Protein AF-A0A8S1IUC6-F1 (afdb_monomer)

Sequence (79 aa):
MWLT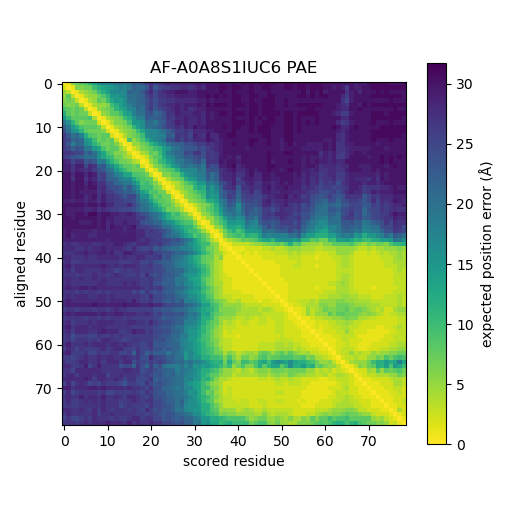TGTRGLAGLLSKRPAFGAAALVLIRPLGSFASHTQGEKEVENKLRASLSVARLCVSDVSGGCGTMYHVDVAAEEF

Secondary structure (DSSP, 8-state):
------------------------------S-------HHHHHHHHHHHHHS-EEEEEEEE--BTTB--EEEEEEETT-

Mean predicted aligned error: 17.34 Å

Radius of gyration: 31.23 Å; Cα contacts (8 Å, |Δi|>4): 53; chains: 1; bounding box: 43×33×85 Å

Organism: NCBI:txid121088

pLDDT: mean 73.03, std 18.93, range [38.31, 94.44]

Nearest PDB structures (foldseek):
  2kdn-assembly1_A  TM=6.925E-01  e=2.837E-01  Plasmodium falciparum 3D7
  6kgx-assembly1_b4  TM=3.228E-01  e=8.975E+00  Porphyridium purpureum

InterPro domains:
  IPR036065 BolA-like superfamily [G3DSA:3.30.300.90] (35-79)
  IPR036065 BolA-like superfamily [SSF82657] (33-79)
  IPR052275 Mitochondrial Fe-S cluster assembly factor [PTHR46188] (33-79)

Solvent-accessible surface area (backbone atoms only — not comparable to full-atom values): 5685 Å² total; per-residue (Å²): 142,81,85,86,88,86,82,89,82,83,86,86,82,88,77,87,75,91,73,94,75,80,79,76,76,73,75,75,71,76,91,64,80,73,86,65,80,45,74,65,40,51,53,53,48,53,53,48,58,74,76,38,83,57,81,43,77,47,63,43,80,65,52,54,102,90,49,90,42,69,50,73,52,79,41,42,90,92,115

Structure (mmCIF, N/CA/C/O backbone):
data_AF-A0A8S1IUC6-F1
#
_entry.id   AF-A0A8S1IUC6-F1
#
loop_
_atom_site.group_PDB
_atom_site.id
_atom_site.type_symbol
_atom_site.label_atom_id
_atom_site.label_alt_id
_atom_site.label_comp_id
_atom_site.label_asym_id
_atom_site.label_entity_id
_atom_site.label_seq_id
_atom_site.pdbx_PDB_ins_code
_atom_site.Cartn_x
_atom_site.Cartn_y
_atom_site.Cartn_z
_atom_site.occupancy
_atom_site.B_iso_or_equiv
_atom_site.auth_seq_id
_atom_site.auth_comp_id
_atom_site.auth_asym_id
_atom_site.auth_atom_id
_atom_site.pdbx_PDB_model_num
ATOM 1 N N . MET A 1 1 ? -33.326 14.175 -69.042 1.00 38.31 1 MET A N 1
ATOM 2 C CA . MET A 1 1 ? -32.928 13.366 -70.212 1.00 38.31 1 MET A CA 1
ATOM 3 C C . MET A 1 1 ? -31.437 13.069 -70.067 1.00 38.31 1 MET A C 1
ATOM 5 O O . MET A 1 1 ? -30.630 13.932 -70.371 1.00 38.31 1 MET A O 1
ATOM 9 N N . TRP A 1 2 ? -31.073 11.939 -69.457 1.00 42.59 2 TRP A N 1
ATOM 10 C CA . TRP A 1 2 ? -29.682 11.473 -69.350 1.00 42.59 2 TRP A CA 1
ATOM 11 C C . TRP A 1 2 ? -29.612 10.119 -70.054 1.00 42.59 2 TRP A C 1
ATOM 13 O O . TRP A 1 2 ? -30.421 9.237 -69.768 1.00 42.59 2 TRP A O 1
ATOM 23 N N . LEU A 1 3 ? -28.721 10.019 -71.040 1.00 45.75 3 LEU A N 1
ATOM 24 C CA . LEU A 1 3 ? -28.531 8.844 -71.883 1.00 45.75 3 LEU A CA 1
ATOM 25 C C . LEU A 1 3 ? -27.751 7.756 -71.138 1.00 45.75 3 LEU A C 1
ATOM 27 O O . LEU A 1 3 ? -26.789 8.027 -70.424 1.00 45.75 3 LEU A O 1
ATOM 31 N N . THR A 1 4 ? -28.182 6.518 -71.350 1.00 63.81 4 THR A N 1
ATOM 32 C CA . THR A 1 4 ? -27.473 5.281 -71.016 1.00 63.81 4 THR A CA 1
ATOM 33 C C . THR A 1 4 ? -26.268 5.089 -71.947 1.00 63.81 4 THR A C 1
ATOM 35 O O . THR A 1 4 ? -26.259 5.666 -73.034 1.00 63.81 4 THR A O 1
ATOM 38 N N . THR A 1 5 ? -25.316 4.214 -71.580 1.00 51.38 5 THR A N 1
ATOM 39 C CA . THR A 1 5 ? -24.746 3.094 -72.390 1.00 51.38 5 THR A CA 1
ATOM 40 C C . THR A 1 5 ? -23.262 2.824 -72.065 1.00 51.38 5 THR A C 1
ATOM 42 O O . THR A 1 5 ? -22.462 3.752 -72.041 1.00 51.38 5 THR A O 1
ATOM 45 N N . GLY A 1 6 ? -22.896 1.539 -71.904 1.00 46.31 6 GLY A N 1
ATOM 46 C CA . GLY A 1 6 ? -21.534 1.011 -72.144 1.00 46.31 6 GLY A CA 1
ATOM 47 C C . GLY A 1 6 ? -20.935 0.184 -70.990 1.00 46.31 6 GLY A C 1
ATOM 48 O O . GLY A 1 6 ? -20.226 0.732 -70.162 1.00 46.31 6 GLY A O 1
ATOM 49 N N . THR A 1 7 ? -21.373 -1.050 -70.702 1.00 52.31 7 THR A N 1
ATOM 50 C CA . THR A 1 7 ? -20.952 -2.373 -71.246 1.00 52.31 7 THR A CA 1
ATOM 51 C C . THR A 1 7 ? -19.486 -2.802 -71.040 1.00 52.31 7 THR A C 1
ATOM 53 O O . THR A 1 7 ? -18.622 -2.285 -71.730 1.00 52.31 7 THR A O 1
ATOM 56 N N . ARG A 1 8 ? -19.317 -3.883 -70.239 1.00 49.62 8 ARG A N 1
ATOM 57 C CA . ARG A 1 8 ? -18.406 -5.063 -70.376 1.00 49.62 8 ARG A CA 1
ATOM 58 C C . ARG A 1 8 ? -16.892 -4.773 -70.478 1.00 49.62 8 ARG A C 1
ATOM 60 O O . ARG A 1 8 ? -16.474 -3.977 -71.290 1.00 49.62 8 ARG A O 1
ATOM 67 N N . GLY A 1 9 ? -15.964 -5.434 -69.791 1.00 42.59 9 GLY A N 1
ATOM 68 C CA . GLY A 1 9 ? -15.899 -6.722 -69.100 1.00 42.59 9 GLY A CA 1
ATOM 69 C C . GLY A 1 9 ? -14.415 -7.161 -69.054 1.00 42.59 9 GLY A C 1
ATOM 70 O O . GLY A 1 9 ? -13.570 -6.474 -69.617 1.00 42.59 9 GLY A O 1
ATOM 71 N N . LEU A 1 10 ? -14.153 -8.334 -68.459 1.00 56.06 10 LEU A N 1
ATOM 72 C CA . LEU A 1 10 ? -12.872 -9.075 -68.355 1.00 56.06 10 LEU A CA 1
ATOM 73 C C . LEU A 1 10 ? -11.987 -8.655 -67.163 1.00 56.06 10 LEU A C 1
ATOM 75 O O . LEU A 1 10 ? -11.339 -7.622 -67.172 1.00 56.06 10 LEU A O 1
ATOM 79 N N . ALA A 1 11 ? -12.077 -9.327 -66.014 1.00 45.38 11 ALA A N 1
ATOM 80 C CA . ALA A 1 11 ? -11.618 -10.693 -65.727 1.00 45.38 11 ALA A CA 1
ATOM 81 C C . ALA A 1 11 ? -10.090 -10.848 -65.781 1.00 45.38 11 ALA A C 1
ATOM 83 O O . ALA A 1 11 ? -9.479 -10.766 -66.839 1.00 45.38 11 ALA A O 1
ATOM 84 N N . GLY A 1 12 ? -9.528 -11.216 -64.627 1.00 42.81 12 GLY A N 1
ATOM 85 C CA . GLY A 1 12 ? -8.341 -12.058 -64.570 1.00 42.81 12 GLY A CA 1
ATOM 86 C C . GLY A 1 12 ? -7.064 -11.363 -64.131 1.00 42.81 12 GLY A C 1
ATOM 87 O O . GLY A 1 12 ? -6.253 -10.997 -64.963 1.00 42.81 12 GLY A O 1
ATOM 88 N N . LEU A 1 13 ? -6.814 -11.333 -62.822 1.00 52.53 13 LEU A N 1
ATOM 89 C CA . LEU A 1 13 ? -5.490 -11.689 -62.303 1.00 52.53 13 LEU A CA 1
ATOM 90 C C . LEU A 1 13 ? -5.625 -12.115 -60.840 1.00 52.53 13 LEU A C 1
ATOM 92 O O . LEU A 1 13 ? -5.292 -11.411 -59.890 1.00 52.53 13 LEU A O 1
ATOM 96 N N . LEU A 1 14 ? -6.179 -13.321 -60.692 1.00 57.97 14 LEU A N 1
ATOM 97 C CA . LEU A 1 14 ? -6.198 -14.099 -59.462 1.00 57.97 14 LEU A CA 1
ATOM 98 C C . LEU A 1 14 ? -4.748 -14.505 -59.138 1.00 57.97 14 LEU A C 1
ATOM 100 O O . LEU A 1 14 ? -4.284 -15.592 -59.481 1.00 57.97 14 LEU A O 1
ATOM 104 N N . SER A 1 15 ? -4.000 -13.582 -58.536 1.00 48.34 15 SER A N 1
ATOM 105 C CA . SER A 1 15 ? -2.638 -13.830 -58.074 1.00 48.34 15 SER A CA 1
ATOM 106 C C . SER A 1 15 ? -2.693 -14.663 -56.798 1.00 48.34 15 SER A C 1
ATOM 108 O O . SER A 1 15 ? -2.902 -14.165 -55.692 1.00 48.34 15 SER A O 1
ATOM 110 N N . LYS A 1 16 ? -2.545 -15.975 -56.988 1.00 54.56 16 LYS A N 1
ATOM 111 C CA . LYS A 1 16 ? -2.263 -16.954 -55.943 1.00 54.56 16 LYS A CA 1
ATOM 112 C C . LYS A 1 16 ? -1.020 -16.523 -55.159 1.00 54.56 16 LYS A C 1
ATOM 114 O O . LYS A 1 16 ? 0.091 -16.598 -55.677 1.00 54.56 16 LYS A O 1
ATOM 119 N N . ARG A 1 17 ? -1.189 -16.177 -53.885 1.00 53.47 17 ARG A N 1
ATOM 120 C CA . ARG A 1 17 ? -0.117 -16.287 -52.888 1.00 53.47 17 ARG A CA 1
ATOM 121 C C . ARG A 1 17 ? -0.653 -16.992 -51.646 1.00 53.47 17 ARG A C 1
ATOM 123 O O . ARG A 1 17 ? -1.329 -16.356 -50.842 1.00 53.47 17 ARG A O 1
ATOM 130 N N . PRO A 1 18 ? -0.381 -18.295 -51.478 1.00 49.09 18 PRO A N 1
ATOM 131 C CA . PRO A 1 18 ? -0.470 -18.921 -50.179 1.00 49.09 18 PRO A CA 1
ATOM 132 C C . PRO A 1 18 ? 0.817 -18.595 -49.420 1.00 49.09 18 PRO A C 1
ATOM 134 O O . PRO A 1 18 ? 1.916 -18.846 -49.906 1.00 49.09 18 PRO A O 1
ATOM 137 N N . ALA A 1 19 ? 0.683 -18.043 -48.226 1.00 56.72 19 ALA A N 1
ATOM 138 C CA . ALA A 1 19 ? 1.710 -18.153 -47.205 1.00 56.72 19 ALA A CA 1
ATOM 139 C C . ALA A 1 19 ? 1.007 -18.060 -45.853 1.00 56.72 19 ALA A C 1
ATOM 141 O O . ALA A 1 19 ? 0.856 -16.990 -45.268 1.00 56.72 19 ALA A O 1
ATOM 142 N N . PHE A 1 20 ? 0.529 -19.216 -45.392 1.00 54.22 20 PHE A N 1
ATOM 143 C CA . PHE A 1 20 ? 0.407 -19.482 -43.966 1.00 54.22 20 PHE A CA 1
ATOM 144 C C . PHE A 1 20 ? 1.742 -19.109 -43.320 1.00 54.22 20 PHE A C 1
ATOM 146 O O . PHE A 1 20 ? 2.762 -19.715 -43.638 1.00 54.22 20 PHE A O 1
ATOM 153 N N . GLY A 1 21 ? 1.757 -18.076 -42.484 1.00 53.12 21 GLY A N 1
ATOM 154 C CA . GLY A 1 21 ? 3.0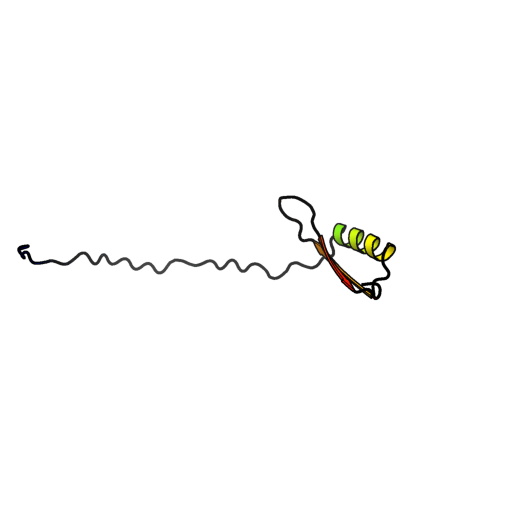21 -17.617 -41.920 1.00 53.12 21 GLY A CA 1
ATOM 155 C C . GLY A 1 21 ? 2.970 -16.314 -41.143 1.00 53.12 21 GLY A C 1
ATOM 156 O O . GLY A 1 21 ? 3.969 -15.611 -41.104 1.00 53.12 21 GLY A O 1
ATOM 157 N N . ALA A 1 22 ? 1.850 -15.978 -40.507 1.00 54.03 22 ALA A N 1
ATOM 158 C CA . ALA A 1 22 ? 1.912 -15.118 -39.335 1.00 54.03 22 ALA A CA 1
ATOM 159 C C . ALA A 1 22 ? 1.849 -16.047 -38.126 1.00 54.03 22 ALA A C 1
ATOM 161 O O . ALA A 1 22 ? 0.776 -16.333 -37.598 1.00 54.03 22 ALA A O 1
ATOM 162 N N . ALA A 1 23 ? 3.011 -16.571 -37.728 1.00 56.16 23 ALA A N 1
ATOM 163 C CA . ALA A 1 23 ? 3.199 -17.024 -36.363 1.00 56.16 23 ALA A CA 1
ATOM 164 C C . ALA A 1 23 ? 2.986 -15.788 -35.484 1.00 56.16 23 ALA A C 1
ATOM 166 O O . ALA A 1 23 ? 3.909 -15.015 -35.234 1.00 56.16 23 ALA A O 1
ATOM 167 N N . ALA A 1 24 ? 1.730 -15.554 -35.101 1.00 55.25 24 ALA A N 1
ATOM 168 C CA . ALA A 1 24 ? 1.389 -14.675 -34.007 1.00 55.25 24 ALA A CA 1
ATOM 169 C C . ALA A 1 24 ? 2.043 -15.309 -32.785 1.00 55.25 24 ALA A C 1
ATOM 171 O O . ALA A 1 24 ? 1.503 -16.224 -32.165 1.00 55.25 24 ALA A O 1
ATOM 172 N N . LEU A 1 25 ? 3.276 -14.883 -32.523 1.00 54.56 25 LEU A N 1
ATOM 173 C CA . LEU A 1 25 ? 3.993 -15.164 -31.302 1.00 54.56 25 LEU A CA 1
ATOM 174 C C . LEU A 1 25 ? 3.187 -14.435 -30.231 1.00 54.56 25 LEU A C 1
ATOM 176 O O . LEU A 1 25 ? 3.398 -13.255 -29.956 1.00 54.56 25 LEU A O 1
ATOM 180 N N . VAL A 1 26 ? 2.155 -15.117 -29.732 1.00 57.88 26 VAL A N 1
ATOM 181 C CA . VAL A 1 26 ? 1.438 -14.738 -28.528 1.00 57.88 26 VAL A CA 1
ATOM 182 C C . VAL A 1 26 ? 2.522 -14.733 -27.474 1.00 57.88 26 VAL A C 1
ATOM 184 O O . VAL A 1 26 ? 2.937 -15.782 -26.986 1.00 57.88 26 VAL A O 1
ATOM 187 N N . LEU A 1 27 ? 3.067 -13.546 -27.215 1.00 62.44 27 LEU A N 1
ATOM 188 C CA . LEU A 1 27 ? 3.919 -13.302 -26.076 1.00 62.44 27 LEU A CA 1
ATOM 189 C C . LEU A 1 27 ? 3.038 -13.627 -24.882 1.00 62.44 27 LEU A C 1
ATOM 191 O O . LEU A 1 27 ? 2.193 -12.826 -24.480 1.00 62.44 27 LEU A O 1
ATOM 195 N N . ILE A 1 28 ? 3.181 -14.854 -24.390 1.00 62.91 28 ILE A N 1
ATOM 196 C CA . ILE A 1 28 ? 2.663 -15.289 -23.108 1.00 62.91 28 ILE A CA 1
ATOM 197 C C . ILE A 1 28 ? 3.310 -14.328 -22.118 1.00 62.91 28 ILE A C 1
ATOM 199 O O . ILE A 1 28 ? 4.460 -14.503 -21.723 1.00 62.91 28 ILE A O 1
ATOM 203 N N . ARG A 1 29 ? 2.605 -13.236 -21.803 1.00 61.03 29 ARG A N 1
ATOM 204 C CA . ARG A 1 29 ? 2.953 -12.365 -20.690 1.00 61.03 29 ARG A CA 1
ATOM 205 C C . ARG A 1 29 ? 2.914 -13.276 -19.471 1.00 61.03 29 ARG A C 1
ATOM 207 O O . ARG A 1 29 ? 1.839 -13.815 -19.198 1.00 61.03 29 ARG A O 1
ATOM 214 N N . PRO A 1 30 ? 4.041 -13.520 -18.785 1.00 57.72 30 PRO A N 1
ATOM 215 C CA . PRO A 1 30 ? 4.007 -14.352 -17.601 1.00 57.72 30 PRO A CA 1
ATOM 216 C C . PRO A 1 30 ? 3.069 -13.677 -16.596 1.00 57.72 30 PRO A C 1
ATOM 218 O O . PRO A 1 30 ? 3.338 -12.573 -16.121 1.00 57.72 30 PRO A O 1
ATOM 221 N N . LEU A 1 31 ? 1.934 -14.326 -16.318 1.00 62.03 31 LEU A N 1
ATOM 222 C CA . LEU A 1 31 ? 1.140 -14.061 -15.125 1.00 62.03 31 LEU A CA 1
ATOM 223 C C . LEU A 1 31 ? 2.005 -14.501 -13.947 1.00 62.03 31 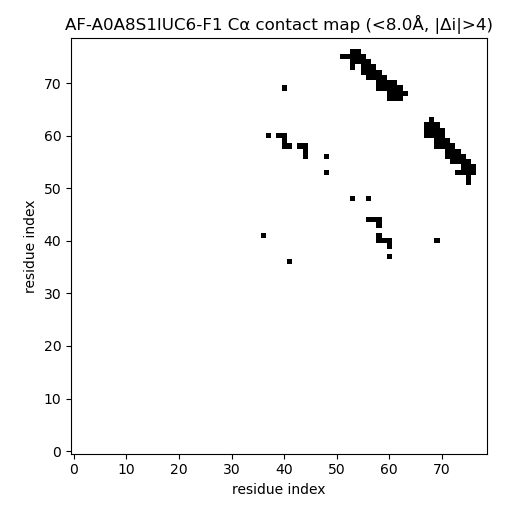LEU A C 1
ATOM 225 O O . LEU A 1 31 ? 2.055 -15.674 -13.591 1.00 62.03 31 LEU A O 1
ATOM 229 N N . GLY A 1 32 ? 2.768 -13.560 -13.419 1.00 57.38 32 GLY A N 1
ATOM 230 C CA . GLY A 1 32 ? 3.728 -13.839 -12.370 1.00 57.38 32 GLY A CA 1
ATOM 231 C C . GLY A 1 32 ? 4.452 -12.578 -11.954 1.00 57.38 32 GLY A C 1
ATOM 232 O O . GLY A 1 32 ? 5.678 -12.560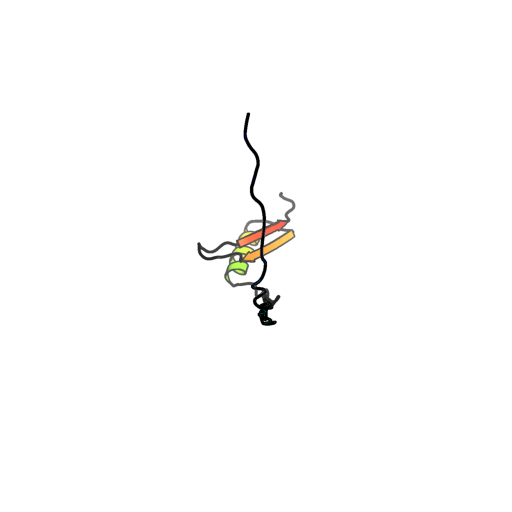 -11.934 1.00 57.38 32 GLY A O 1
ATOM 233 N N . SER A 1 33 ? 3.703 -11.519 -11.629 1.00 55.00 33 SER A N 1
ATOM 234 C CA . SER A 1 33 ? 4.238 -10.559 -10.670 1.00 55.00 33 SER A CA 1
ATOM 235 C C . SER A 1 33 ? 4.299 -11.315 -9.351 1.00 55.00 33 SER A C 1
ATOM 237 O O . SER A 1 33 ? 3.274 -11.538 -8.705 1.00 55.00 33 SER A O 1
ATOM 239 N N . PHE A 1 34 ? 5.476 -11.837 -9.010 1.00 52.91 34 PHE A N 1
ATOM 240 C CA . PHE A 1 34 ? 5.734 -12.245 -7.641 1.00 52.91 34 PHE A CA 1
ATOM 241 C C . PHE A 1 34 ? 5.442 -11.005 -6.805 1.00 52.91 34 PHE A C 1
ATOM 243 O O . PHE A 1 34 ? 6.166 -10.019 -6.924 1.00 52.91 34 PHE A O 1
ATOM 250 N N . ALA A 1 35 ? 4.364 -11.042 -6.021 1.00 58.59 35 ALA A N 1
ATOM 251 C CA . ALA A 1 35 ? 4.031 -10.030 -5.028 1.00 58.59 35 ALA A CA 1
ATOM 252 C C . ALA A 1 35 ? 5.093 -10.072 -3.917 1.00 58.59 35 ALA A C 1
ATOM 254 O O . ALA A 1 35 ? 4.858 -10.496 -2.788 1.00 58.59 35 ALA A O 1
ATOM 255 N N . SER A 1 36 ? 6.326 -9.732 -4.276 1.00 57.66 36 SER A N 1
ATOM 256 C CA . SER A 1 36 ? 7.370 -9.387 -3.343 1.00 57.66 36 SER A CA 1
ATOM 257 C C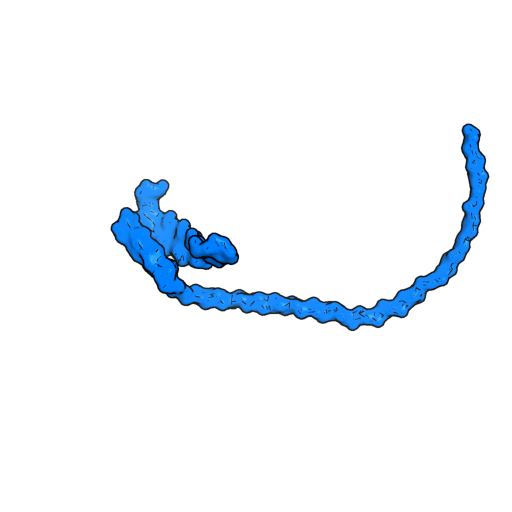 . SER A 1 36 ? 7.017 -7.979 -2.918 1.00 57.66 36 SER A C 1
ATOM 259 O O . SER A 1 36 ? 7.218 -7.060 -3.706 1.00 57.66 36 SER A O 1
ATOM 261 N N . HIS A 1 37 ? 6.418 -7.843 -1.729 1.00 62.62 37 HIS A N 1
ATOM 262 C CA .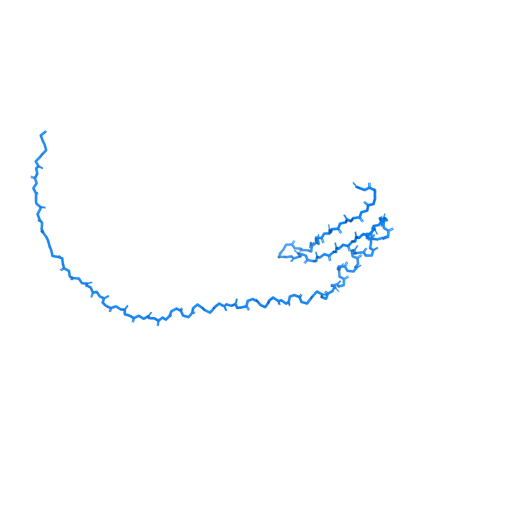 HIS A 1 37 ? 6.143 -6.535 -1.144 1.00 62.62 37 HIS A CA 1
ATOM 263 C C . HIS A 1 37 ? 7.413 -5.695 -1.266 1.00 62.62 37 HIS A C 1
ATOM 265 O O . HIS A 1 37 ? 8.420 -5.986 -0.599 1.00 62.62 37 HIS A O 1
ATOM 271 N N . THR A 1 38 ? 7.381 -4.706 -2.151 1.00 83.81 38 THR A N 1
ATOM 272 C CA . THR A 1 38 ? 8.522 -3.846 -2.400 1.00 83.81 38 THR A CA 1
ATOM 273 C C . THR A 1 38 ? 8.822 -3.091 -1.113 1.00 83.81 38 THR A C 1
ATOM 275 O O . THR A 1 38 ? 7.962 -2.895 -0.246 1.00 83.81 38 THR A O 1
ATOM 278 N N . GLN A 1 39 ? 10.075 -2.680 -0.945 1.00 88.44 39 GLN A N 1
ATOM 279 C CA . GLN A 1 39 ? 10.455 -1.898 0.227 1.00 88.44 39 GLN A CA 1
ATOM 280 C C . GLN A 1 39 ? 9.583 -0.632 0.358 1.00 88.44 39 GLN A C 1
ATOM 282 O O . GLN A 1 39 ? 9.177 -0.280 1.463 1.00 88.44 39 GLN A O 1
ATOM 287 N N . GLY A 1 40 ? 9.217 -0.018 -0.773 1.00 88.62 40 GLY A N 1
ATOM 288 C CA . GLY A 1 40 ? 8.325 1.139 -0.820 1.00 88.62 40 GLY A CA 1
ATOM 289 C C . GLY A 1 40 ? 6.902 0.837 -0.343 1.00 88.62 40 GLY A C 1
ATOM 290 O O . GLY A 1 40 ? 6.369 1.584 0.477 1.00 88.62 40 GLY A O 1
ATOM 291 N N . GLU A 1 41 ? 6.309 -0.283 -0.767 1.00 90.75 41 GLU A N 1
ATOM 292 C CA . GLU A 1 41 ? 4.974 -0.699 -0.305 1.00 90.75 41 GLU A CA 1
ATOM 293 C C . GLU A 1 41 ? 4.936 -0.876 1.217 1.00 90.75 41 GLU A C 1
ATOM 295 O O . GLU A 1 41 ? 4.015 -0.390 1.871 1.00 90.75 41 GLU A O 1
ATOM 300 N N . LYS A 1 42 ? 5.969 -1.500 1.802 1.00 92.50 42 LYS A N 1
ATOM 301 C CA . LYS A 1 42 ? 6.071 -1.692 3.260 1.00 92.50 42 LYS A CA 1
ATOM 302 C C . LYS A 1 42 ? 6.176 -0.373 4.017 1.00 92.50 42 LYS A C 1
ATOM 304 O O . LYS A 1 42 ? 5.587 -0.219 5.084 1.00 92.50 42 LYS A O 1
ATOM 309 N N . GLU A 1 43 ? 6.940 0.578 3.491 1.00 93.69 43 GLU A N 1
ATOM 310 C CA . GLU A 1 43 ? 7.089 1.893 4.115 1.00 93.69 43 GLU A CA 1
ATOM 311 C C . GLU A 1 43 ? 5.780 2.680 4.108 1.00 93.69 43 GLU A C 1
ATOM 313 O O . GLU A 1 43 ? 5.438 3.314 5.109 1.00 93.69 43 GLU A O 1
ATOM 318 N N . VAL A 1 44 ? 5.035 2.622 3.002 1.00 92.62 44 VAL A N 1
ATOM 319 C CA . VAL A 1 44 ? 3.709 3.239 2.898 1.00 92.62 44 VAL A CA 1
ATOM 320 C C . VAL A 1 44 ? 2.724 2.541 3.835 1.00 92.62 44 VAL A C 1
ATOM 322 O O . VAL A 1 44 ? 2.035 3.219 4.597 1.00 92.62 44 VAL A O 1
ATOM 325 N N . GLU A 1 45 ? 2.707 1.206 3.855 1.00 93.12 45 GLU A N 1
ATOM 326 C CA . GLU A 1 45 ? 1.831 0.428 4.734 1.00 93.12 45 GLU A CA 1
ATOM 327 C C . GLU A 1 45 ? 2.068 0.768 6.212 1.00 93.12 45 GLU A C 1
ATOM 329 O O . GLU A 1 45 ? 1.123 1.064 6.944 1.00 93.12 45 GLU A O 1
ATOM 3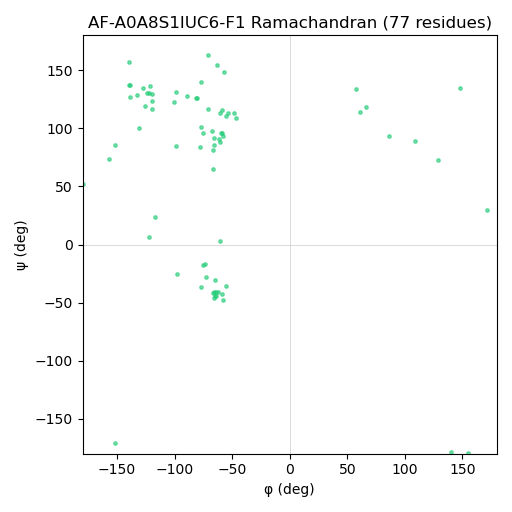34 N N . ASN A 1 46 ? 3.331 0.807 6.647 1.00 93.94 46 ASN A N 1
ATOM 335 C CA . ASN A 1 46 ? 3.686 1.126 8.030 1.00 93.94 46 ASN A CA 1
ATOM 336 C C . ASN A 1 46 ? 3.248 2.538 8.435 1.00 93.94 46 ASN A C 1
ATOM 338 O O . ASN A 1 46 ? 2.743 2.728 9.541 1.00 93.94 46 ASN A O 1
ATOM 342 N N . LYS A 1 47 ? 3.412 3.528 7.550 1.00 94.44 47 LYS A N 1
ATOM 343 C CA . LYS A 1 47 ? 2.974 4.907 7.816 1.00 94.44 47 LYS A CA 1
ATOM 344 C C . LYS A 1 47 ? 1.458 4.987 7.964 1.00 94.44 47 LYS A C 1
ATOM 346 O O . LYS A 1 47 ? 0.973 5.608 8.903 1.00 94.44 47 LYS A O 1
ATOM 351 N N . LEU A 1 48 ? 0.718 4.321 7.081 1.00 93.00 48 LEU A N 1
ATOM 352 C CA . LEU A 1 48 ? -0.742 4.316 7.126 1.00 93.00 48 LEU A CA 1
ATOM 353 C C . LEU A 1 48 ? -1.271 3.598 8.370 1.00 93.00 48 LEU A C 1
ATOM 355 O O . LEU A 1 48 ? -2.161 4.125 9.028 1.00 93.00 48 LEU A O 1
ATOM 359 N N . ARG A 1 49 ? -0.681 2.460 8.759 1.00 92.25 49 ARG A N 1
ATOM 360 C CA . ARG A 1 49 ? -1.039 1.757 10.006 1.00 92.25 49 ARG A CA 1
ATOM 361 C C . ARG A 1 49 ? -0.715 2.553 11.266 1.00 92.25 49 ARG A C 1
ATOM 363 O O . ARG A 1 49 ? -1.394 2.390 12.271 1.00 92.25 49 ARG A O 1
ATOM 370 N N . ALA A 1 50 ? 0.327 3.382 11.235 1.00 93.56 50 ALA A N 1
ATOM 371 C CA . ALA A 1 50 ? 0.675 4.234 12.368 1.00 93.56 50 ALA A CA 1
ATOM 372 C C . ALA A 1 50 ? -0.308 5.403 12.547 1.00 93.56 50 ALA A C 1
ATOM 374 O O . ALA A 1 50 ? -0.475 5.891 13.661 1.00 93.56 50 ALA A O 1
ATOM 375 N N . SER A 1 51 ? -0.932 5.865 11.461 1.00 90.94 51 SER A N 1
ATOM 376 C CA . SER A 1 51 ? -1.846 7.012 11.481 1.00 90.94 51 SER A CA 1
ATOM 377 C C . SER A 1 51 ? -3.321 6.630 11.558 1.00 90.94 51 SER A C 1
ATOM 379 O O . SER A 1 51 ? -4.115 7.438 12.025 1.00 90.94 51 SER A O 1
ATOM 381 N N . LEU A 1 52 ? -3.691 5.434 11.097 1.00 88.38 52 LEU A N 1
ATOM 382 C CA . LEU A 1 52 ? -5.077 4.991 10.977 1.00 88.38 52 LEU A CA 1
ATOM 383 C C . LEU A 1 52 ? -5.269 3.640 11.675 1.00 88.38 52 LEU A C 1
ATOM 385 O O . LEU A 1 52 ? -4.505 2.696 11.453 1.00 88.38 52 LEU A O 1
ATOM 389 N N . SER A 1 53 ? -6.338 3.506 12.462 1.00 89.62 53 SER A N 1
ATOM 390 C CA . SER A 1 53 ? -6.774 2.216 13.009 1.00 89.62 53 SER A CA 1
ATOM 391 C C . SER A 1 53 ? -7.518 1.407 11.940 1.00 89.62 53 SER A C 1
ATOM 393 O O . SER A 1 53 ? -8.744 1.443 11.840 1.00 89.62 53 SER A O 1
ATOM 395 N N . VAL A 1 54 ? -6.764 0.692 11.107 1.00 90.94 54 VAL A N 1
ATOM 396 C CA . VAL A 1 54 ? -7.288 -0.057 9.952 1.00 90.94 54 VAL A CA 1
ATOM 397 C C . VAL A 1 54 ? -7.461 -1.543 10.273 1.00 90.94 54 VAL A C 1
ATOM 399 O O . VAL A 1 54 ? -6.537 -2.198 10.758 1.00 90.94 54 VAL A O 1
ATOM 402 N N . ALA A 1 55 ? -8.628 -2.104 9.948 1.00 91.62 55 ALA A N 1
ATOM 403 C CA . ALA A 1 55 ? -8.891 -3.541 10.050 1.00 91.62 55 ALA A CA 1
ATOM 404 C C . ALA A 1 55 ? -8.243 -4.312 8.889 1.00 91.62 55 ALA A C 1
ATOM 406 O O . ALA A 1 55 ? -7.722 -5.415 9.067 1.00 91.62 55 ALA A O 1
ATOM 407 N N . ARG A 1 56 ? -8.236 -3.717 7.690 1.00 91.38 56 ARG A N 1
ATOM 408 C CA . ARG A 1 56 ? -7.534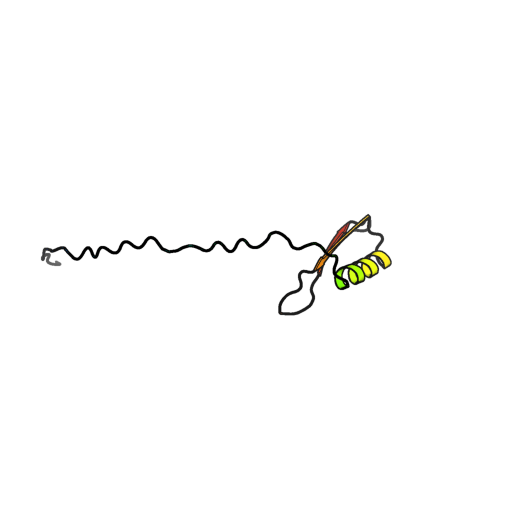 -4.240 6.514 1.00 91.38 56 ARG A CA 1
ATOM 409 C C . ARG A 1 56 ? -6.865 -3.095 5.766 1.00 91.38 56 ARG A C 1
ATOM 411 O O . ARG A 1 56 ? -7.469 -2.048 5.559 1.00 91.38 56 ARG A O 1
ATOM 418 N N . LEU A 1 57 ? -5.632 -3.334 5.337 1.00 92.31 57 LEU A N 1
ATOM 419 C CA . LEU A 1 57 ? -4.866 -2.417 4.509 1.00 92.31 57 LEU A CA 1
ATOM 420 C C . LEU A 1 57 ? -4.138 -3.225 3.438 1.00 92.31 57 LEU A C 1
ATOM 422 O O . LEU A 1 57 ? -3.449 -4.189 3.770 1.00 92.31 57 LEU A O 1
ATOM 426 N N . CYS A 1 58 ? -4.315 -2.844 2.177 1.00 92.12 58 CYS A N 1
ATOM 427 C CA . CYS A 1 58 ? -3.563 -3.384 1.053 1.00 92.12 58 CYS A CA 1
ATOM 428 C C . CYS A 1 58 ? -2.896 -2.224 0.318 1.00 92.12 58 CYS A C 1
ATOM 430 O O . CYS A 1 58 ? -3.546 -1.225 0.024 1.00 92.12 58 CYS A O 1
ATOM 432 N N . VAL A 1 59 ? -1.597 -2.350 0.057 1.00 93.06 59 VAL A N 1
ATOM 433 C CA . VAL A 1 59 ? -0.817 -1.377 -0.709 1.00 93.06 59 VAL A CA 1
ATOM 434 C C . VAL A 1 59 ? -0.218 -2.120 -1.892 1.00 93.06 59 VAL A C 1
ATOM 436 O O . VAL A 1 59 ? 0.364 -3.187 -1.715 1.00 93.06 59 VAL A O 1
ATOM 439 N N . SER A 1 60 ? -0.378 -1.577 -3.092 1.00 91.06 60 SER A N 1
ATOM 440 C CA . SER A 1 60 ? 0.189 -2.131 -4.320 1.00 91.06 60 SER A CA 1
ATOM 441 C C . SER A 1 60 ? 0.872 -1.037 -5.125 1.00 91.06 60 SER A C 1
ATOM 443 O O . SER A 1 60 ? 0.288 0.014 -5.389 1.00 91.06 60 SER A O 1
ATOM 445 N N . ASP A 1 61 ? 2.114 -1.280 -5.520 1.00 91.25 61 ASP A N 1
ATOM 446 C CA . ASP A 1 61 ? 2.889 -0.407 -6.383 1.00 91.25 61 ASP A CA 1
ATOM 447 C C . ASP A 1 61 ? 2.322 -0.461 -7.806 1.00 91.25 61 ASP A C 1
ATOM 449 O O . AS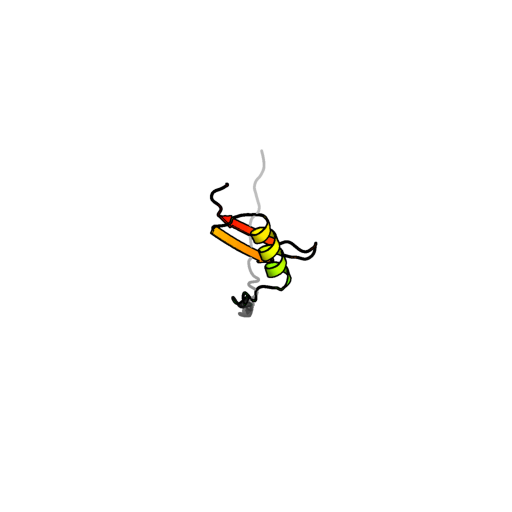P A 1 61 ? 2.306 -1.498 -8.472 1.00 91.25 61 ASP A O 1
ATOM 453 N N . VAL A 1 62 ? 1.828 0.687 -8.258 1.00 90.94 62 VAL A N 1
ATOM 454 C CA . VAL A 1 62 ? 1.323 0.915 -9.616 1.00 90.94 62 VAL A CA 1
ATOM 455 C C . VAL A 1 62 ? 2.165 1.978 -10.324 1.00 90.94 62 VAL A C 1
ATOM 457 O O . VAL A 1 62 ? 1.696 2.649 -11.246 1.00 90.94 62 VAL A O 1
ATOM 460 N N . SER A 1 63 ? 3.411 2.157 -9.871 1.00 86.69 63 SER A N 1
ATOM 461 C CA . SER A 1 63 ? 4.360 3.098 -10.448 1.00 86.69 63 SER A CA 1
ATOM 462 C C . SER A 1 63 ? 4.602 2.838 -11.936 1.00 86.69 63 SER A C 1
ATOM 464 O O . SER A 1 63 ? 4.533 1.719 -12.449 1.00 86.69 63 SER A O 1
ATOM 466 N N . GLY A 1 64 ? 4.868 3.927 -12.657 1.00 85.19 64 GLY A N 1
ATOM 467 C CA . GLY A 1 64 ? 5.067 3.926 -14.101 1.00 85.19 64 GLY A CA 1
ATOM 468 C C . GLY A 1 64 ? 5.984 5.064 -14.543 1.00 85.19 64 GLY A C 1
ATOM 469 O O . GLY A 1 64 ? 6.574 5.764 -13.723 1.00 85.19 64 GLY A O 1
ATOM 470 N N . GLY A 1 65 ? 6.091 5.284 -15.856 1.00 76.62 65 GLY A N 1
ATOM 471 C CA . GLY A 1 65 ? 7.064 6.202 -16.474 1.00 76.62 65 GLY A CA 1
ATOM 472 C C . GLY A 1 65 ? 6.991 7.693 -16.091 1.00 76.62 65 GLY A C 1
ATOM 473 O O . GLY A 1 65 ? 7.756 8.472 -16.645 1.00 76.62 65 GLY A O 1
ATOM 474 N N . CYS A 1 66 ? 6.103 8.100 -15.175 1.00 81.50 66 CYS A N 1
ATOM 475 C CA . CYS A 1 66 ? 5.952 9.480 -14.690 1.00 81.50 66 CYS A CA 1
ATOM 476 C C . CYS A 1 66 ? 6.119 9.618 -13.157 1.00 81.50 66 CYS A C 1
ATOM 478 O O . CYS A 1 66 ? 5.905 10.695 -12.610 1.00 81.50 66 CYS A O 1
ATOM 480 N N . GLY A 1 67 ? 6.499 8.549 -12.445 1.00 86.06 67 GLY A N 1
ATOM 481 C CA . GLY A 1 67 ? 6.795 8.611 -11.012 1.00 86.06 67 GLY A CA 1
ATOM 482 C C . GLY A 1 67 ? 6.283 7.421 -10.207 1.00 86.06 67 GLY A C 1
ATOM 483 O O . GLY A 1 67 ? 5.698 6.473 -10.737 1.00 86.06 67 GLY A O 1
ATOM 484 N N . THR A 1 68 ? 6.526 7.488 -8.899 1.00 89.62 68 THR A N 1
ATOM 485 C CA . THR A 1 68 ? 6.093 6.472 -7.939 1.00 89.62 68 THR A CA 1
ATOM 486 C C . THR A 1 68 ? 4.633 6.696 -7.563 1.00 89.62 68 THR A C 1
ATOM 488 O O . THR A 1 68 ? 4.262 7.784 -7.125 1.00 89.62 68 THR A O 1
ATOM 491 N N . MET A 1 69 ? 3.805 5.665 -7.718 1.00 92.50 69 MET A N 1
ATOM 492 C CA . MET A 1 69 ? 2.384 5.710 -7.397 1.00 92.50 69 MET A CA 1
ATOM 493 C C . MET A 1 69 ? 1.977 4.402 -6.730 1.00 92.50 69 MET A C 1
ATOM 495 O O . MET A 1 69 ? 2.366 3.333 -7.187 1.00 92.50 69 MET A O 1
ATOM 499 N N . TYR A 1 70 ? 1.168 4.497 -5.678 1.00 93.44 70 TYR A N 1
ATOM 500 C CA . TYR A 1 70 ? 0.647 3.338 -4.962 1.00 93.44 70 TYR A CA 1
ATOM 501 C C . TYR A 1 70 ? -0.876 3.357 -4.990 1.00 93.44 70 TYR A C 1
ATOM 503 O O . TYR A 1 70 ? -1.495 4.396 -4.760 1.00 93.44 70 TYR A O 1
ATOM 511 N N . HIS A 1 71 ? -1.469 2.199 -5.248 1.00 92.88 71 HIS A N 1
ATOM 512 C CA . HIS A 1 71 ? -2.879 1.943 -5.019 1.00 92.88 71 HIS A CA 1
ATOM 513 C C . HIS A 1 71 ? -3.038 1.431 -3.587 1.00 92.88 71 HIS A C 1
ATOM 515 O O . HIS A 1 71 ? -2.322 0.517 -3.175 1.00 92.88 71 HIS A O 1
ATOM 521 N N . VAL A 1 72 ? -3.935 2.049 -2.819 1.00 93.50 72 VAL A N 1
ATOM 522 C CA . VAL A 1 72 ? -4.166 1.716 -1.414 1.00 93.50 72 VAL A CA 1
ATOM 523 C C . VAL A 1 72 ? -5.645 1.424 -1.193 1.00 93.50 72 VAL A C 1
ATOM 525 O O . VAL A 1 72 ? -6.473 2.317 -1.352 1.00 93.50 72 VAL A O 1
ATOM 528 N N . ASP A 1 73 ? -5.947 0.202 -0.761 1.00 93.56 73 ASP A N 1
ATOM 529 C CA . ASP A 1 73 ? -7.274 -0.191 -0.293 1.00 93.56 73 ASP A CA 1
ATOM 530 C C . ASP A 1 73 ? -7.298 -0.186 1.237 1.00 93.56 73 ASP A C 1
ATOM 532 O O . ASP A 1 73 ? -6.519 -0.893 1.890 1.00 93.56 73 ASP A O 1
ATOM 536 N N . VAL A 1 74 ? -8.213 0.596 1.814 1.00 92.62 74 VAL A N 1
ATOM 537 C CA . VAL A 1 74 ? -8.352 0.767 3.265 1.00 92.62 74 VAL A CA 1
ATOM 538 C C . VAL A 1 74 ? -9.734 0.310 3.712 1.00 92.62 74 VAL A C 1
ATOM 540 O O . VAL A 1 74 ? -10.742 0.760 3.176 1.00 92.62 74 VAL A O 1
ATOM 543 N N . ALA A 1 75 ? -9.780 -0.544 4.733 1.00 92.88 75 ALA A N 1
ATOM 544 C CA . ALA A 1 75 ? -10.988 -0.806 5.505 1.00 92.88 75 ALA A CA 1
ATOM 545 C C . ALA A 1 75 ? -10.735 -0.436 6.971 1.00 92.88 75 ALA A C 1
ATOM 547 O O . ALA A 1 75 ? -9.890 -1.045 7.637 1.00 92.88 75 ALA A O 1
ATOM 548 N N . ALA A 1 76 ? -11.474 0.550 7.467 1.00 91.00 76 ALA A N 1
ATOM 549 C CA . ALA A 1 76 ? -11.469 1.003 8.853 1.00 91.00 76 ALA A CA 1
ATOM 550 C C . ALA A 1 76 ? -12.909 1.298 9.279 1.00 91.00 76 ALA A C 1
ATOM 552 O O . ALA A 1 76 ? -13.746 1.558 8.427 1.00 91.00 76 ALA A O 1
ATOM 553 N N . GLU A 1 77 ? -13.192 1.264 10.579 1.00 89.31 77 GLU A N 1
ATOM 554 C CA . GLU A 1 77 ? -14.528 1.610 11.098 1.00 89.31 77 GLU A CA 1
ATOM 555 C C . GLU A 1 77 ? -14.815 3.118 11.047 1.00 89.31 77 GLU A C 1
ATOM 557 O O . GLU A 1 77 ? -15.960 3.539 11.166 1.00 89.31 77 GLU A O 1
ATOM 562 N N . GLU A 1 78 ? -13.770 3.931 10.893 1.00 83.31 78 GLU A N 1
ATOM 563 C CA . GLU A 1 78 ? -13.854 5.393 10.885 1.00 83.31 78 GLU A CA 1
ATOM 564 C C . GLU A 1 78 ? -14.419 5.970 9.570 1.00 83.31 78 GLU A C 1
ATOM 566 O O . GLU A 1 78 ? -14.858 7.121 9.554 1.00 83.31 78 GLU A O 1
ATOM 571 N N . PHE A 1 79 ? -14.431 5.184 8.486 1.00 78.94 79 PHE A N 1
ATOM 572 C CA . PHE A 1 79 ? -14.893 5.575 7.146 1.00 78.94 79 PHE A CA 1
ATOM 573 C C . PHE A 1 79 ? -16.069 4.707 6.692 1.00 78.94 79 PHE A C 1
ATOM 575 O O . PHE A 1 79 ? -16.963 5.258 6.009 1.00 78.94 79 PHE A O 1
#

Foldseek 3Di:
DDDDDDDDDDDDDPDDDDDPDPPPPPPPPPPDPPPPPDPVQVVVVVVCVVVAVFPDKDWDWPDDDPDTDIDIDTHDPVD